Protein AF-A0A7V5EMQ4-F1 (afdb_monomer)

Nearest PDB structures (foldseek):
  8vjm-assembly1_C  TM=8.004E-01  e=2.380E-03  Bacillus subtilis subsp. subtilis str. 168
  8vjl-assembly1_A  TM=7.800E-01  e=3.669E-03  Bacillus subtilis subsp. subtilis str. 168

Sequence (120 aa):
MKGAFKIAKMFGIPVKIHWSFFLLPAWAVGSSVYNGMDWNAAGWFLIYILTLFVCVLLHEFGHILMARRYGVGTEDVILTPI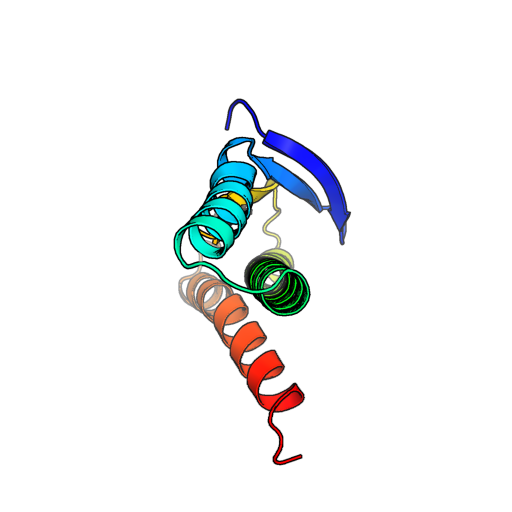GGMARLHRMPEKPKNEFAVSIAGPLVNVGIAILLSPSL

Mean predicted aligned error: 3.82 Å

Secondary structure (DSSP, 8-state):
-TTEEEEEEETTEEEEEEGGGGHHHHHHHHHHHHTT--HHHHHHHHHHHHHHHHHHHHHHHHHHHHHHHTT--EEEEEEETTEEEEEESS--SSHHHHHHHHHHHHHHHHHHHHHT-TT-

pLDDT: mean 94.27, std 6.08, range [53.38, 98.25]

Solvent-accessible surface area (backbone atoms only — not comparable to full-atom values): 6559 Å² total; per-residue (Å²): 123,91,66,54,45,78,78,51,70,56,100,88,30,41,34,26,41,27,65,64,29,56,54,48,62,50,47,54,52,52,50,27,57,75,72,66,49,52,70,68,60,40,49,52,53,51,50,51,54,55,48,53,50,50,51,39,50,49,20,42,46,25,26,50,59,45,33,44,75,72,75,34,55,59,71,32,35,38,37,40,67,91,44,60,45,67,43,53,76,53,80,60,91,49,69,70,53,37,51,52,22,70,45,29,18,59,50,42,50,52,50,50,51,58,75,69,36,90,87,114

Foldseek 3Di:
DPQWDFDDADPNATETEHPQLVVQLVVLLVVCVVVVHDPVVSVVSSVVLVVVQVLLVQLLVQLQVLQVVVVWHWHHWYAHNVGIDTHIPDADPDPVSNVNSVCRSVVSSVVVCVVPPPPD

Radius of gyration: 16.7 Å; Cα contacts (8 Å, |Δi|>4): 155; chains: 1; bounding box: 39×43×46 Å

Structure (mmCIF, N/CA/C/O backbone):
data_AF-A0A7V5EMQ4-F1
#
_entry.id   AF-A0A7V5EMQ4-F1
#
loop_
_atom_site.group_PDB
_atom_site.id
_atom_site.type_symbol
_atom_site.label_atom_id
_atom_site.label_alt_id
_atom_site.label_comp_id
_atom_site.label_asym_id
_atom_site.label_entity_id
_atom_site.label_seq_id
_atom_site.pdbx_PDB_ins_code
_atom_site.Cartn_x
_atom_site.Cartn_y
_atom_site.Cartn_z
_atom_site.occupancy
_atom_site.B_iso_or_equiv
_atom_site.auth_seq_id
_atom_site.auth_comp_id
_atom_site.auth_asym_id
_atom_site.auth_atom_id
_atom_site.pdbx_PDB_model_num
ATOM 1 N N . MET A 1 1 ? -5.397 14.976 1.831 1.00 61.56 1 MET A N 1
ATOM 2 C CA . MET A 1 1 ? -4.176 15.357 1.078 1.00 61.56 1 MET A CA 1
ATOM 3 C C . MET A 1 1 ? -4.591 15.907 -0.284 1.00 61.56 1 MET A C 1
ATOM 5 O O . MET A 1 1 ? -5.415 15.271 -0.933 1.00 61.56 1 MET A O 1
ATOM 9 N N . LYS A 1 2 ? -4.105 17.087 -0.697 1.00 78.62 2 LYS A N 1
ATOM 10 C CA . LYS A 1 2 ? -4.371 17.624 -2.050 1.00 78.62 2 LYS A CA 1
ATOM 11 C C . LYS A 1 2 ? -3.629 16.756 -3.081 1.00 78.62 2 LYS A C 1
ATOM 13 O O . LYS A 1 2 ? -2.507 16.363 -2.805 1.00 78.62 2 LYS A O 1
ATOM 18 N N . GLY A 1 3 ? -4.240 16.448 -4.228 1.00 85.19 3 GLY A N 1
ATOM 19 C CA . GLY A 1 3 ? -3.583 15.682 -5.305 1.00 85.19 3 GLY A CA 1
ATOM 20 C C . GLY A 1 3 ? -3.657 14.151 -5.197 1.00 85.19 3 GLY A C 1
ATOM 21 O O . GLY A 1 3 ? -2.850 13.460 -5.817 1.00 85.19 3 GLY A O 1
ATOM 22 N N . ALA A 1 4 ? -4.601 13.614 -4.415 1.00 92.94 4 ALA A N 1
ATOM 23 C CA . ALA A 1 4 ? -4.926 12.187 -4.410 1.00 92.94 4 ALA A CA 1
ATOM 24 C C . ALA A 1 4 ? -6.184 11.905 -5.241 1.00 92.94 4 ALA A C 1
ATOM 26 O O . ALA A 1 4 ? -7.225 12.532 -5.037 1.00 92.94 4 ALA A O 1
ATOM 27 N N . PHE A 1 5 ? -6.095 10.927 -6.137 1.00 94.25 5 PHE A N 1
ATOM 28 C CA . PHE A 1 5 ? -7.164 10.535 -7.049 1.00 94.25 5 PHE A CA 1
ATOM 29 C C . PHE A 1 5 ? -7.728 9.183 -6.635 1.00 94.25 5 PHE A C 1
ATOM 31 O O . PHE A 1 5 ? -6.979 8.262 -6.311 1.00 94.25 5 PHE A O 1
ATOM 38 N N . LYS A 1 6 ? -9.055 9.051 -6.628 1.00 95.38 6 LYS A N 1
ATOM 39 C CA . LYS A 1 6 ? -9.712 7.779 -6.321 1.00 95.38 6 LYS A CA 1
ATOM 40 C C . LYS A 1 6 ? -9.562 6.828 -7.502 1.00 95.38 6 LYS A C 1
ATOM 42 O O . LYS A 1 6 ? -9.973 7.163 -8.605 1.00 95.38 6 LYS A O 1
ATOM 47 N N . ILE A 1 7 ? -9.038 5.639 -7.226 1.00 95.12 7 ILE A N 1
ATOM 48 C CA . ILE A 1 7 ? -8.843 4.583 -8.224 1.00 95.12 7 ILE A CA 1
ATOM 49 C C . ILE A 1 7 ? -9.865 3.456 -8.080 1.00 95.12 7 ILE A C 1
ATOM 51 O O . ILE A 1 7 ? -10.289 2.872 -9.068 1.00 95.12 7 ILE A O 1
ATOM 55 N N . ALA A 1 8 ? -10.295 3.167 -6.850 1.00 95.38 8 ALA A N 1
ATOM 56 C CA . ALA A 1 8 ? -11.188 2.054 -6.557 1.00 95.38 8 ALA A CA 1
ATOM 57 C C . ALA A 1 8 ? -11.977 2.290 -5.261 1.00 95.38 8 ALA A C 1
ATOM 59 O O . ALA A 1 8 ? -11.806 3.290 -4.551 1.00 95.38 8 ALA A O 1
ATOM 60 N N . LYS A 1 9 ? -12.879 1.359 -4.948 1.00 95.00 9 LYS A N 1
ATOM 61 C CA . LYS A 1 9 ? -13.569 1.272 -3.659 1.00 95.00 9 LYS A CA 1
ATOM 62 C C . LYS A 1 9 ? -13.575 -0.190 -3.220 1.00 95.00 9 LYS A C 1
ATOM 64 O O . LYS A 1 9 ? -14.147 -1.023 -3.911 1.00 95.00 9 LYS A O 1
ATOM 69 N N . MET A 1 10 ? -12.963 -0.486 -2.078 1.00 93.56 10 MET A N 1
ATOM 70 C CA . MET A 1 10 ? -12.839 -1.841 -1.529 1.00 93.56 10 MET A CA 1
ATOM 71 C C . MET A 1 10 ? -13.430 -1.877 -0.121 1.00 93.56 10 MET A C 1
ATOM 73 O O . MET A 1 10 ? -13.161 -0.991 0.682 1.00 93.56 10 MET A O 1
ATOM 77 N N . PHE A 1 11 ? -14.279 -2.865 0.179 1.00 91.69 11 PHE A N 1
ATOM 78 C CA . PHE A 1 11 ? -14.967 -3.000 1.478 1.00 91.69 11 PHE A CA 1
ATOM 79 C C . PHE A 1 11 ? -15.727 -1.745 1.956 1.00 91.69 11 PHE A C 1
ATOM 81 O O . PHE A 1 11 ? -15.969 -1.567 3.152 1.00 91.69 11 PHE A O 1
ATOM 88 N N . GLY A 1 12 ? -16.127 -0.875 1.024 1.00 90.94 12 GLY A N 1
ATOM 89 C CA . GLY A 1 12 ? -16.769 0.406 1.326 1.00 90.94 12 GLY A CA 1
ATOM 90 C C . GLY A 1 12 ? -15.807 1.594 1.438 1.00 90.94 12 GLY A C 1
ATOM 91 O O . GLY A 1 12 ? -16.275 2.729 1.443 1.00 90.94 12 GLY A O 1
ATOM 92 N N . ILE A 1 13 ? -14.496 1.355 1.446 1.00 95.31 13 ILE A N 1
ATOM 93 C CA . ILE A 1 13 ? -13.446 2.353 1.675 1.00 95.31 13 ILE A CA 1
ATOM 94 C C . ILE A 1 13 ? -12.865 2.806 0.327 1.00 95.31 13 ILE A C 1
ATOM 96 O O . ILE A 1 13 ? -12.509 1.962 -0.505 1.00 95.31 13 ILE A O 1
ATOM 100 N N . PRO A 1 14 ? -12.793 4.119 0.049 1.00 96.69 14 PRO A N 1
ATOM 101 C CA . PRO A 1 14 ? -12.123 4.628 -1.141 1.00 96.69 14 PRO A CA 1
ATOM 102 C C . PRO A 1 14 ? -10.628 4.294 -1.108 1.00 96.69 14 PRO A C 1
ATOM 104 O O . PRO A 1 14 ? -9.944 4.606 -0.137 1.00 96.69 14 PRO A O 1
ATOM 107 N N . VAL A 1 15 ? -10.115 3.717 -2.194 1.00 97.56 15 VAL A N 1
ATOM 108 C CA . VAL A 1 15 ? -8.673 3.553 -2.411 1.00 97.56 15 VAL A CA 1
ATOM 109 C C . VAL A 1 15 ? -8.228 4.649 -3.368 1.00 97.56 15 VAL A C 1
ATOM 111 O O . VAL A 1 15 ? -8.816 4.831 -4.442 1.00 97.56 15 VAL A O 1
ATOM 114 N N . LYS A 1 16 ? -7.223 5.416 -2.958 1.00 97.38 16 LYS A N 1
ATOM 115 C CA . LYS A 1 16 ? -6.709 6.578 -3.675 1.00 97.38 16 LYS A CA 1
ATOM 116 C C . LYS A 1 16 ? -5.216 6.419 -3.942 1.00 97.38 16 LYS A C 1
ATOM 118 O O . LYS A 1 16 ? -4.493 5.825 -3.150 1.00 97.38 16 LYS A O 1
ATOM 123 N N . ILE A 1 17 ? -4.751 7.009 -5.033 1.00 96.75 17 ILE A N 1
ATOM 124 C CA . ILE A 1 17 ? -3.330 7.148 -5.352 1.00 96.75 17 ILE A CA 1
ATOM 125 C C . ILE A 1 17 ? -2.987 8.633 -5.327 1.00 96.75 17 ILE A C 1
ATOM 127 O O . ILE A 1 17 ? -3.658 9.445 -5.967 1.00 96.75 17 ILE A O 1
ATOM 131 N N . HIS A 1 18 ? -1.957 9.004 -4.573 1.00 97.06 18 HIS A N 1
ATOM 132 C CA . HIS A 1 18 ? -1.397 10.349 -4.630 1.00 97.06 18 HIS A CA 1
ATOM 133 C C . HIS A 1 18 ? -0.513 10.494 -5.871 1.00 97.06 18 HIS A C 1
ATOM 135 O O . HIS A 1 18 ? 0.209 9.561 -6.207 1.00 97.06 18 HIS A O 1
ATOM 141 N N . TRP A 1 19 ? -0.515 11.653 -6.537 1.00 95.56 19 TRP A N 1
ATOM 142 C CA . TRP A 1 19 ? 0.294 11.873 -7.749 1.00 95.56 19 TRP A CA 1
ATOM 143 C C . TRP A 1 19 ? 1.778 11.518 -7.558 1.00 95.56 19 TRP A C 1
ATOM 145 O O . TRP A 1 19 ? 2.420 11.023 -8.480 1.00 95.56 19 TRP A O 1
ATOM 155 N N . SER A 1 20 ? 2.312 11.720 -6.345 1.00 95.44 20 SER A N 1
ATOM 156 C CA . SER A 1 20 ? 3.711 11.406 -6.049 1.00 95.44 20 SER A CA 1
ATOM 157 C C . SER A 1 20 ? 4.022 9.920 -6.185 1.00 95.44 20 SER A C 1
ATOM 159 O O . SER A 1 20 ? 5.169 9.602 -6.463 1.00 95.44 20 SER A O 1
ATOM 161 N N . PHE A 1 21 ? 3.036 9.022 -6.056 1.00 95.50 21 PHE A N 1
ATOM 162 C CA . PHE A 1 21 ? 3.206 7.575 -6.225 1.00 95.50 21 PHE A CA 1
ATOM 163 C C . PHE A 1 21 ? 3.924 7.235 -7.530 1.00 95.50 21 PHE A C 1
ATOM 165 O O . PHE A 1 21 ? 4.820 6.401 -7.518 1.00 95.50 21 PHE A O 1
ATOM 172 N N . PHE A 1 22 ? 3.595 7.935 -8.620 1.00 94.81 22 PHE A N 1
ATOM 173 C CA . PHE A 1 22 ? 4.164 7.697 -9.947 1.00 94.81 22 PHE A CA 1
ATOM 174 C C . PHE A 1 22 ? 5.653 8.055 -10.062 1.00 94.81 22 PHE A C 1
ATOM 176 O O . PHE A 1 22 ? 6.309 7.581 -10.986 1.00 94.81 22 PHE A O 1
ATOM 183 N N . LEU A 1 23 ? 6.217 8.809 -9.110 1.00 95.62 23 LEU A N 1
ATOM 184 C CA . LEU A 1 23 ? 7.659 9.062 -9.057 1.00 95.62 23 LEU A CA 1
ATOM 185 C C . LEU A 1 23 ? 8.453 7.773 -8.828 1.00 95.62 23 LEU A C 1
ATOM 187 O O . LEU A 1 23 ? 9.539 7.634 -9.377 1.00 95.62 23 LEU A O 1
ATOM 191 N N . LEU A 1 24 ? 7.912 6.819 -8.064 1.00 95.06 24 LEU A N 1
ATOM 192 C CA . LEU A 1 24 ? 8.578 5.548 -7.787 1.00 95.06 24 LEU A CA 1
ATOM 193 C C . LEU A 1 24 ? 8.700 4.645 -9.032 1.00 95.06 24 LEU A C 1
ATOM 195 O O . LEU A 1 24 ? 9.825 4.269 -9.355 1.00 95.06 24 LEU A O 1
ATOM 199 N N . PRO A 1 25 ? 7.620 4.302 -9.769 1.00 94.38 25 PRO A N 1
ATOM 200 C CA . PRO A 1 25 ? 7.747 3.526 -10.998 1.00 94.38 25 PRO A CA 1
ATOM 201 C C . PRO A 1 25 ? 8.508 4.296 -12.083 1.00 94.38 25 PRO A C 1
ATOM 203 O O . PRO A 1 25 ? 9.277 3.682 -12.814 1.00 94.38 25 PRO A O 1
ATOM 206 N N . ALA A 1 26 ? 8.375 5.627 -12.164 1.00 95.31 26 ALA A N 1
ATOM 207 C CA . ALA A 1 26 ? 9.181 6.429 -13.087 1.00 95.31 26 ALA A CA 1
ATOM 208 C C . ALA A 1 26 ? 10.680 6.333 -12.763 1.00 95.31 26 ALA A C 1
ATOM 210 O O . ALA A 1 26 ? 11.492 6.119 -13.661 1.00 95.31 26 ALA A O 1
ATOM 211 N N . TRP A 1 27 ? 11.045 6.430 -11.482 1.00 95.56 27 TRP A N 1
ATOM 212 C CA . TRP A 1 27 ? 12.419 6.234 -11.029 1.00 95.56 27 TRP A CA 1
ATOM 213 C C . TRP A 1 27 ? 12.907 4.806 -11.284 1.00 95.56 27 TRP A C 1
ATOM 215 O O . TRP A 1 27 ? 14.027 4.637 -11.747 1.00 95.56 27 TRP A O 1
ATOM 225 N N . ALA A 1 28 ? 12.075 3.789 -11.051 1.00 94.25 28 ALA A N 1
ATOM 226 C CA . ALA A 1 28 ? 12.426 2.391 -11.295 1.00 94.25 28 ALA A CA 1
ATOM 227 C C . ALA A 1 28 ? 12.689 2.096 -12.780 1.00 94.25 28 ALA A C 1
ATOM 229 O O . ALA A 1 28 ? 13.645 1.401 -13.120 1.00 94.25 28 ALA A O 1
ATOM 230 N N . VAL A 1 29 ? 11.874 2.653 -13.679 1.00 94.25 29 VAL A N 1
ATOM 231 C CA . VAL A 1 29 ? 12.101 2.546 -15.127 1.00 94.25 29 VAL A CA 1
ATOM 232 C C . VAL A 1 29 ? 13.347 3.335 -15.530 1.00 94.25 29 VAL A C 1
ATOM 234 O O . VAL A 1 29 ? 14.199 2.808 -16.241 1.00 94.25 29 VAL A O 1
ATOM 237 N N . GLY A 1 30 ? 13.502 4.568 -15.039 1.00 94.50 30 GLY A N 1
ATOM 238 C CA . GLY A 1 30 ? 14.671 5.402 -15.328 1.00 94.50 30 GLY A CA 1
ATOM 239 C C . GLY A 1 30 ? 15.983 4.773 -14.854 1.00 94.50 30 GLY A C 1
ATOM 240 O O . GLY A 1 30 ? 16.968 4.787 -15.588 1.00 94.50 30 GLY A O 1
ATOM 241 N N . SER A 1 31 ? 15.990 4.161 -13.667 1.00 95.00 31 SER A N 1
ATOM 242 C CA . SER A 1 31 ? 17.149 3.438 -13.145 1.00 95.00 31 SER A CA 1
ATOM 243 C C . SER A 1 31 ? 17.420 2.164 -13.940 1.00 95.00 31 SER A C 1
ATOM 245 O O . SER A 1 31 ? 18.580 1.879 -14.221 1.00 95.00 31 SER A O 1
ATOM 247 N N . SER A 1 32 ? 16.388 1.443 -14.383 1.00 94.50 32 SER A N 1
ATOM 248 C CA . SER A 1 32 ? 16.559 0.267 -15.247 1.00 94.50 32 SER A CA 1
ATOM 249 C C . SER A 1 32 ? 17.263 0.632 -16.557 1.00 94.50 32 SER A C 1
ATOM 251 O O . SER A 1 32 ? 18.234 -0.018 -16.938 1.00 94.50 32 SER A O 1
ATOM 253 N N . VAL A 1 33 ? 16.833 1.721 -17.206 1.00 93.25 33 VAL A N 1
ATOM 254 C CA . VAL A 1 33 ? 17.449 2.223 -18.445 1.00 93.25 33 VAL A CA 1
ATOM 255 C C . VAL A 1 33 ? 18.876 2.718 -18.198 1.00 93.25 33 VAL A C 1
ATOM 257 O O . VAL A 1 33 ? 19.780 2.362 -18.947 1.00 93.25 33 VAL A O 1
ATOM 260 N N . TYR A 1 34 ? 19.101 3.496 -17.134 1.00 94.75 34 TYR A N 1
ATOM 261 C CA . TYR A 1 34 ? 20.429 4.015 -16.787 1.00 94.75 34 TYR A CA 1
ATOM 262 C C . TYR A 1 34 ? 21.450 2.899 -16.520 1.00 94.75 34 TYR A C 1
ATOM 264 O O . TYR A 1 34 ? 22.608 3.014 -16.909 1.00 94.75 34 TYR A O 1
ATOM 272 N N . ASN A 1 35 ? 21.017 1.803 -15.893 1.00 94.69 35 ASN A N 1
ATOM 273 C CA . ASN A 1 35 ? 21.861 0.639 -15.620 1.00 94.69 35 ASN A CA 1
ATOM 274 C C . ASN A 1 35 ? 21.959 -0.338 -16.809 1.00 94.69 35 ASN A C 1
ATOM 276 O O . ASN A 1 35 ? 22.582 -1.389 -16.674 1.00 94.69 35 ASN A O 1
ATOM 280 N N . GLY A 1 36 ? 21.351 -0.026 -17.961 1.00 93.69 36 GLY A N 1
ATOM 281 C CA . GLY A 1 36 ? 21.397 -0.873 -19.155 1.00 93.69 36 GLY A CA 1
ATOM 282 C C . GLY A 1 36 ? 20.661 -2.208 -19.006 1.00 93.69 36 GLY A C 1
ATOM 283 O O . GLY A 1 36 ? 21.037 -3.184 -19.653 1.00 93.69 36 GLY A O 1
ATOM 284 N N . MET A 1 37 ? 19.640 -2.281 -18.144 1.00 93.31 37 MET A N 1
ATOM 285 C CA . MET A 1 37 ? 18.820 -3.486 -18.001 1.00 93.31 37 MET A CA 1
ATOM 286 C C . MET A 1 37 ? 18.035 -3.766 -19.286 1.00 93.31 37 MET A C 1
ATOM 288 O O . MET A 1 37 ? 17.476 -2.855 -19.896 1.00 93.31 37 MET A O 1
ATOM 292 N N . ASP A 1 38 ? 17.935 -5.045 -19.652 1.00 94.88 38 ASP A N 1
ATOM 293 C CA . ASP A 1 38 ? 17.036 -5.486 -20.720 1.00 94.88 38 ASP A CA 1
ATOM 294 C C . ASP A 1 38 ? 15.564 -5.171 -20.384 1.00 94.88 38 ASP A C 1
ATOM 296 O O . ASP A 1 38 ? 15.160 -5.162 -19.215 1.00 94.88 38 ASP A O 1
ATOM 300 N N . TRP A 1 39 ? 14.740 -4.954 -21.414 1.00 92.00 39 TRP A N 1
ATOM 301 C CA . TRP A 1 39 ? 13.324 -4.602 -21.266 1.00 92.00 39 TRP A CA 1
ATOM 302 C C . TRP A 1 39 ? 12.509 -5.646 -20.500 1.00 92.00 39 TRP A C 1
ATOM 304 O O . TRP A 1 39 ? 11.605 -5.278 -19.747 1.00 92.00 39 TRP A O 1
ATOM 314 N N . ASN A 1 40 ? 12.833 -6.934 -20.637 1.00 95.38 40 ASN A N 1
ATOM 315 C CA . ASN A 1 40 ? 12.179 -7.996 -19.879 1.00 95.38 40 ASN A CA 1
ATOM 316 C C . ASN A 1 40 ? 12.516 -7.880 -18.385 1.00 95.38 40 ASN A C 1
ATOM 318 O O . ASN A 1 40 ? 11.626 -7.904 -17.535 1.00 95.38 40 ASN A O 1
ATOM 322 N N . ALA A 1 41 ? 13.794 -7.670 -18.056 1.00 94.44 41 ALA A N 1
ATOM 323 C CA . ALA A 1 41 ? 14.238 -7.490 -16.674 1.00 94.44 41 ALA A CA 1
ATOM 324 C C . ALA A 1 41 ? 13.629 -6.230 -16.035 1.00 94.44 41 ALA A C 1
ATOM 326 O O . ALA A 1 41 ? 13.165 -6.278 -14.895 1.00 94.44 41 ALA A O 1
ATOM 327 N N . ALA A 1 42 ? 13.567 -5.120 -16.777 1.00 94.69 42 ALA A N 1
ATOM 328 C CA . ALA A 1 42 ? 12.908 -3.891 -16.337 1.00 94.69 42 ALA A CA 1
ATOM 329 C C . ALA A 1 42 ? 11.401 -4.103 -16.091 1.00 94.69 42 ALA A C 1
ATOM 331 O O . ALA A 1 42 ? 10.858 -3.627 -15.092 1.00 94.69 42 ALA A O 1
ATOM 332 N N . GLY A 1 43 ? 10.732 -4.865 -16.965 1.00 95.19 43 GLY A N 1
ATOM 333 C CA . GLY A 1 43 ? 9.330 -5.251 -16.803 1.00 95.19 43 GLY A CA 1
ATOM 334 C C . GLY A 1 43 ? 9.087 -6.046 -15.520 1.00 95.19 43 GLY A C 1
ATOM 335 O O . GLY A 1 43 ? 8.203 -5.695 -14.736 1.00 95.19 43 GLY A O 1
ATOM 336 N N . TRP A 1 44 ? 9.912 -7.061 -15.249 1.00 95.69 44 TRP A N 1
ATOM 337 C CA . TRP A 1 44 ? 9.841 -7.834 -14.003 1.00 95.69 44 TRP A CA 1
ATOM 338 C C . TRP A 1 44 ? 10.112 -6.988 -12.764 1.00 95.69 44 TRP A C 1
ATOM 340 O O . TRP A 1 44 ? 9.416 -7.141 -11.761 1.00 95.69 44 TRP A O 1
ATOM 350 N N . PHE A 1 45 ? 11.071 -6.066 -12.829 1.00 95.00 45 PHE A N 1
ATOM 351 C CA . PHE A 1 45 ? 11.355 -5.160 -11.722 1.00 95.00 45 PHE A CA 1
ATOM 352 C C . PHE A 1 45 ? 10.167 -4.238 -11.415 1.00 95.00 45 PHE A C 1
ATOM 354 O O . PHE A 1 45 ? 9.793 -4.066 -10.252 1.00 95.00 45 PHE A O 1
ATOM 361 N N . LEU A 1 46 ? 9.505 -3.709 -12.448 1.00 95.50 46 LEU A N 1
ATOM 362 C CA . LEU A 1 46 ? 8.294 -2.908 -12.282 1.00 95.50 46 LEU A CA 1
ATOM 363 C C . LEU A 1 46 ? 7.142 -3.731 -11.687 1.00 95.50 46 LEU A C 1
ATOM 365 O O . LEU A 1 46 ? 6.490 -3.276 -10.747 1.00 95.50 46 LEU A O 1
ATOM 369 N N . ILE A 1 47 ? 6.909 -4.948 -12.192 1.00 96.31 47 ILE A N 1
ATOM 370 C CA . ILE A 1 47 ? 5.899 -5.872 -11.649 1.00 96.31 47 ILE A CA 1
ATOM 371 C C . ILE A 1 47 ? 6.188 -6.178 -10.180 1.00 96.31 47 ILE A C 1
ATOM 373 O O . ILE A 1 47 ? 5.269 -6.159 -9.360 1.00 96.31 47 ILE A O 1
ATOM 377 N N . TYR A 1 48 ? 7.451 -6.416 -9.828 1.00 95.44 48 TYR A N 1
ATOM 378 C CA . TYR A 1 48 ? 7.872 -6.661 -8.454 1.00 95.44 48 TYR A CA 1
ATOM 379 C C . TYR A 1 48 ? 7.524 -5.478 -7.542 1.00 95.44 48 TYR A C 1
ATOM 381 O O . TYR A 1 48 ? 6.861 -5.668 -6.524 1.00 95.44 48 TYR A O 1
ATOM 389 N N . ILE A 1 49 ? 7.860 -4.244 -7.937 1.00 95.44 49 ILE A N 1
ATOM 390 C CA . ILE A 1 49 ? 7.506 -3.032 -7.179 1.00 95.44 49 ILE A CA 1
ATOM 391 C C . ILE A 1 49 ? 5.989 -2.898 -7.018 1.00 95.44 49 ILE A C 1
ATOM 393 O O . ILE A 1 49 ? 5.504 -2.662 -5.911 1.00 95.44 49 ILE A O 1
ATOM 397 N N . LEU A 1 50 ? 5.222 -3.061 -8.098 1.00 95.56 50 LEU A N 1
ATOM 398 C CA . LEU A 1 50 ? 3.760 -2.977 -8.038 1.00 95.56 50 LEU A CA 1
ATOM 399 C C . LEU A 1 50 ? 3.173 -4.061 -7.124 1.00 95.56 50 LEU A C 1
ATOM 401 O O . LEU A 1 50 ? 2.250 -3.782 -6.360 1.00 95.56 50 LEU A O 1
ATOM 405 N N . THR A 1 51 ? 3.746 -5.265 -7.137 1.00 96.06 51 THR A N 1
ATOM 406 C CA . THR A 1 51 ? 3.357 -6.371 -6.252 1.00 96.06 51 THR A CA 1
ATOM 407 C C . THR A 1 51 ? 3.633 -6.039 -4.787 1.00 96.06 51 THR A C 1
ATOM 409 O O . THR A 1 51 ? 2.767 -6.265 -3.943 1.00 96.06 51 THR A O 1
ATOM 412 N N . LEU A 1 52 ? 4.772 -5.415 -4.463 1.00 95.50 52 LEU A N 1
ATOM 413 C CA . LEU A 1 52 ? 5.032 -4.928 -3.102 1.00 95.50 52 LEU A CA 1
ATOM 414 C C . LEU A 1 52 ? 3.958 -3.934 -2.642 1.00 95.50 52 LEU A C 1
ATOM 416 O O . LEU A 1 52 ? 3.527 -3.982 -1.492 1.00 95.50 52 LEU A O 1
ATOM 420 N N . PHE A 1 53 ? 3.462 -3.079 -3.537 1.00 96.38 53 PHE A N 1
ATOM 421 C CA . PHE A 1 53 ? 2.370 -2.161 -3.212 1.00 96.38 53 PHE A CA 1
ATOM 422 C C . PHE A 1 53 ? 1.016 -2.840 -3.031 1.00 96.38 53 PHE A C 1
ATOM 424 O O . PHE A 1 53 ? 0.202 -2.357 -2.243 1.00 96.38 53 PHE A O 1
ATOM 431 N N . VAL A 1 54 ? 0.777 -3.975 -3.689 1.00 96.12 54 VAL A N 1
ATOM 432 C CA . VAL A 1 54 ? -0.371 -4.830 -3.368 1.00 96.12 54 VAL A CA 1
ATOM 433 C C . VAL A 1 54 ? -0.243 -5.357 -1.937 1.00 96.12 54 VAL A C 1
ATOM 435 O O . VAL A 1 54 ? -1.208 -5.268 -1.181 1.00 96.12 54 VAL A O 1
ATOM 438 N N . CYS A 1 55 ? 0.941 -5.814 -1.517 1.00 97.38 55 CYS A N 1
ATOM 439 C CA . CYS A 1 55 ? 1.179 -6.240 -0.133 1.00 97.38 55 CYS A CA 1
ATOM 440 C C . CYS A 1 55 ? 0.965 -5.095 0.866 1.00 97.38 55 CYS A C 1
ATOM 442 O O . CYS A 1 55 ? 0.286 -5.282 1.871 1.00 97.38 55 CYS A O 1
ATOM 444 N N . VAL A 1 56 ? 1.465 -3.893 0.568 1.00 97.25 56 VAL A N 1
ATOM 445 C CA . VAL A 1 56 ? 1.220 -2.690 1.382 1.00 97.25 56 VAL A CA 1
ATOM 446 C C . VAL A 1 56 ? -0.272 -2.377 1.468 1.00 97.25 56 VAL A C 1
ATOM 448 O O . VAL A 1 56 ? -0.783 -2.090 2.544 1.00 97.25 56 VAL A O 1
ATOM 451 N N . LEU A 1 57 ? -1.010 -2.469 0.362 1.00 97.31 57 LEU A N 1
ATOM 452 C CA . LEU A 1 57 ? -2.451 -2.243 0.387 1.00 97.31 57 LEU A CA 1
ATOM 453 C C . LEU A 1 57 ? -3.155 -3.270 1.286 1.00 97.31 57 LEU A C 1
ATOM 455 O O . LEU A 1 57 ? -3.989 -2.892 2.106 1.00 97.31 57 LEU A O 1
ATOM 459 N N . LEU A 1 58 ? -2.799 -4.553 1.177 1.00 97.62 58 LEU A N 1
ATOM 460 C CA . LEU A 1 58 ? -3.324 -5.613 2.043 1.00 97.62 58 LEU A CA 1
ATOM 461 C C . LEU A 1 58 ? -2.970 -5.379 3.522 1.00 97.62 58 LEU A C 1
ATOM 463 O O . LEU A 1 58 ? -3.834 -5.555 4.381 1.00 97.62 58 LEU A O 1
ATOM 467 N N . HIS A 1 59 ? -1.749 -4.925 3.814 1.00 98.00 59 HIS A N 1
ATOM 468 C CA . HIS A 1 59 ? -1.299 -4.525 5.150 1.00 98.00 59 HIS A CA 1
ATOM 469 C C . HIS A 1 59 ? -2.199 -3.435 5.748 1.00 98.00 59 HIS A C 1
ATOM 471 O O . HIS A 1 59 ? -2.744 -3.606 6.841 1.00 98.00 59 HIS A O 1
ATOM 477 N N . GLU A 1 60 ? -2.441 -2.353 5.002 1.00 97.88 60 GLU A N 1
ATOM 478 C CA . GLU A 1 60 ? -3.348 -1.280 5.425 1.00 97.88 60 GLU A CA 1
ATOM 479 C C . GLU A 1 60 ? -4.774 -1.804 5.651 1.00 97.88 60 GLU A C 1
ATOM 481 O O . GLU A 1 60 ? -5.427 -1.457 6.638 1.00 97.88 60 GLU A O 1
ATOM 486 N N . PHE A 1 61 ? -5.261 -2.701 4.787 1.00 97.44 61 PHE A N 1
ATOM 487 C CA . PHE A 1 61 ? -6.560 -3.347 4.990 1.00 97.44 61 PHE A CA 1
ATOM 488 C C . PHE A 1 61 ? -6.606 -4.214 6.253 1.00 97.44 61 PHE A C 1
ATOM 490 O O . PHE A 1 61 ? -7.663 -4.276 6.879 1.00 97.44 61 PHE A O 1
ATOM 497 N N . GLY A 1 62 ? -5.494 -4.810 6.686 1.00 97.88 62 GLY A N 1
ATOM 498 C CA . GLY A 1 62 ? -5.389 -5.482 7.983 1.00 97.88 62 GLY A CA 1
ATOM 499 C C . GLY A 1 62 ? -5.742 -4.548 9.141 1.00 97.88 62 GLY A C 1
ATOM 500 O O . GLY A 1 62 ? -6.635 -4.852 9.939 1.00 97.88 62 GLY A O 1
ATOM 501 N N . HIS A 1 63 ? -5.119 -3.367 9.185 1.00 97.62 63 HIS A N 1
ATOM 502 C CA . HIS A 1 63 ? -5.431 -2.335 10.179 1.00 97.62 63 HIS A CA 1
ATOM 503 C C . HIS A 1 63 ? -6.891 -1.889 10.107 1.00 97.62 63 HIS A C 1
ATOM 505 O O . HIS A 1 63 ? -7.583 -1.833 11.124 1.00 97.62 63 HIS A O 1
ATOM 511 N N . ILE A 1 64 ? -7.385 -1.606 8.903 1.00 97.31 64 ILE A N 1
ATOM 512 C CA . ILE A 1 64 ? -8.733 -1.073 8.694 1.00 97.31 64 ILE A CA 1
ATOM 513 C C . ILE A 1 64 ? -9.806 -2.076 9.101 1.00 97.31 64 ILE A C 1
ATOM 515 O O . ILE A 1 64 ? -10.754 -1.728 9.806 1.00 97.31 64 ILE A O 1
ATOM 519 N N . LEU A 1 65 ? -9.673 -3.330 8.670 1.00 96.75 65 LEU A N 1
ATOM 520 C CA . LEU A 1 65 ? -10.633 -4.374 9.005 1.00 96.75 65 LEU A CA 1
ATOM 521 C C . LEU A 1 65 ? -10.635 -4.652 10.508 1.00 96.75 65 LEU A C 1
ATOM 523 O O . LEU A 1 65 ? -11.705 -4.883 11.073 1.00 96.75 65 LEU A O 1
ATOM 527 N N . MET A 1 66 ? -9.479 -4.567 11.172 1.00 97.56 66 MET A N 1
ATOM 528 C CA . MET A 1 66 ? -9.408 -4.707 12.623 1.00 97.56 66 MET A CA 1
ATOM 529 C C . MET A 1 66 ? -10.032 -3.512 13.351 1.00 97.56 66 MET A C 1
ATOM 531 O O . MET A 1 66 ? -10.838 -3.700 14.259 1.00 97.56 66 MET A O 1
ATOM 535 N N . ALA A 1 67 ? -9.753 -2.283 12.912 1.00 96.88 67 ALA A N 1
ATOM 536 C CA . ALA A 1 67 ? -10.358 -1.074 13.471 1.00 96.88 67 ALA A CA 1
ATOM 537 C C . ALA A 1 67 ? -11.889 -1.094 13.326 1.00 96.88 67 ALA A C 1
ATOM 539 O O . ALA A 1 67 ? -12.620 -0.776 14.269 1.00 96.88 67 ALA A O 1
ATOM 540 N N . ARG A 1 68 ? -12.388 -1.584 12.184 1.00 95.69 68 ARG A N 1
ATOM 541 C CA . ARG A 1 68 ? -13.821 -1.738 11.915 1.00 95.69 68 ARG A CA 1
ATOM 542 C C . ARG A 1 68 ? -14.521 -2.650 12.923 1.00 95.69 68 ARG A C 1
ATOM 544 O O . ARG A 1 68 ? -15.667 -2.376 13.273 1.00 95.69 68 ARG A O 1
ATOM 551 N N . ARG A 1 69 ? -13.848 -3.685 13.443 1.00 95.38 69 ARG A N 1
ATOM 552 C CA . ARG A 1 69 ? -14.399 -4.559 14.502 1.00 95.38 69 ARG A CA 1
ATOM 553 C C . ARG A 1 69 ? -14.635 -3.822 15.820 1.00 95.38 69 ARG A C 1
ATOM 555 O O . ARG A 1 69 ? -15.480 -4.238 16.602 1.00 95.38 69 ARG A O 1
ATOM 562 N N . TYR A 1 70 ? -13.936 -2.714 16.044 1.00 95.81 70 TYR A N 1
ATOM 563 C CA . TYR A 1 70 ? -14.109 -1.847 17.208 1.00 95.81 70 TYR A CA 1
ATOM 564 C C . TYR A 1 70 ? -14.992 -0.623 16.922 1.00 95.81 70 TYR A C 1
ATOM 566 O O . TYR A 1 70 ? -14.980 0.337 17.690 1.00 95.81 70 TYR A O 1
ATOM 574 N N . GLY A 1 71 ? -15.751 -0.634 15.819 1.00 94.81 71 GLY A N 1
ATOM 575 C CA . GLY A 1 71 ? -16.654 0.458 15.445 1.00 94.81 71 GLY A CA 1
ATOM 576 C C . GLY A 1 71 ? -15.940 1.711 14.932 1.00 94.81 71 GLY A C 1
ATOM 577 O O . GLY A 1 71 ? -16.535 2.786 14.887 1.00 94.81 71 GLY A O 1
ATOM 578 N N . VAL A 1 72 ? -14.664 1.600 14.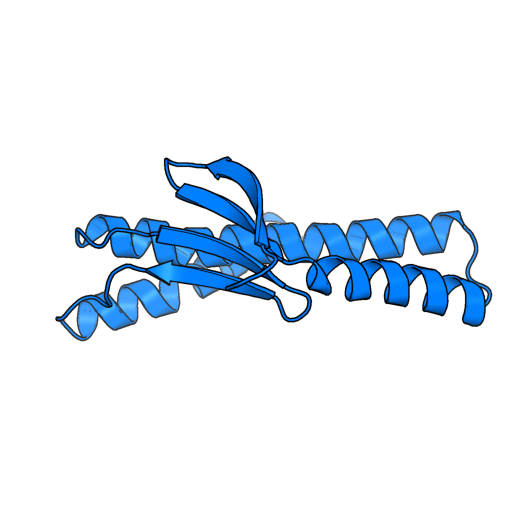555 1.00 95.94 72 VAL A N 1
ATOM 579 C CA . VAL A 1 72 ? -13.887 2.708 13.993 1.00 95.94 72 VAL A CA 1
ATOM 580 C C . VAL A 1 72 ? -14.008 2.682 12.470 1.00 95.94 72 VAL A C 1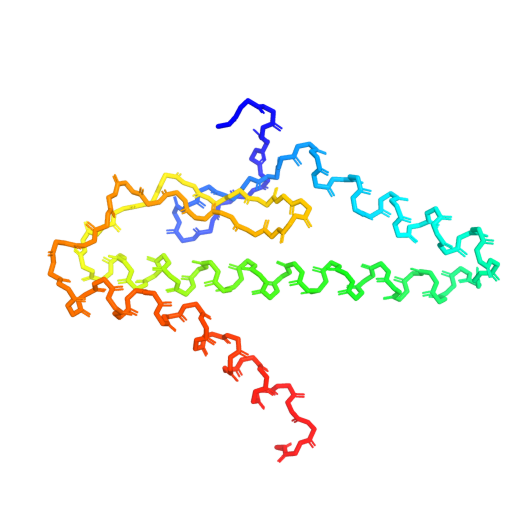
ATOM 582 O O . VAL A 1 72 ? -13.668 1.693 11.822 1.00 95.94 72 VAL A O 1
ATOM 585 N N . GLY A 1 73 ? -14.509 3.778 11.900 1.00 94.81 73 GLY A N 1
ATOM 586 C CA . GLY A 1 73 ? -14.583 3.978 10.454 1.00 94.81 73 GLY A CA 1
ATOM 587 C C . GLY A 1 73 ? -13.257 4.435 9.839 1.00 94.81 73 GLY A C 1
ATOM 588 O O . GLY A 1 73 ? -12.346 4.885 10.536 1.00 94.81 73 GLY A O 1
ATOM 589 N N . THR A 1 74 ? -13.182 4.364 8.512 1.00 97.00 74 THR A N 1
ATOM 590 C CA . THR A 1 74 ? -12.021 4.787 7.719 1.00 97.00 74 THR A CA 1
ATOM 591 C C . THR A 1 74 ? -12.482 5.722 6.611 1.00 97.00 74 THR A C 1
ATOM 593 O O . THR A 1 74 ? -13.414 5.391 5.877 1.00 97.00 74 THR A O 1
ATOM 596 N N . GLU A 1 75 ? -11.815 6.866 6.482 1.00 95.94 75 GLU A N 1
ATOM 597 C CA . GLU A 1 75 ? -12.103 7.877 5.465 1.00 95.94 75 GLU A CA 1
ATOM 598 C C . GLU A 1 75 ? -11.662 7.386 4.079 1.00 95.94 75 GLU A C 1
ATOM 600 O O . GLU A 1 75 ? -12.449 7.389 3.132 1.00 95.94 75 GLU A O 1
ATOM 605 N N . ASP A 1 76 ? -10.408 6.940 3.960 1.00 96.88 76 ASP A N 1
ATOM 606 C CA . ASP A 1 76 ? -9.829 6.310 2.772 1.00 96.88 76 ASP A CA 1
ATOM 607 C C . ASP A 1 76 ? -8.450 5.692 3.049 1.00 96.88 76 ASP A C 1
ATOM 609 O O . ASP A 1 76 ? -7.898 5.799 4.147 1.00 96.88 76 ASP A O 1
ATOM 613 N N . VAL A 1 77 ? -7.911 5.036 2.020 1.00 97.31 77 VAL 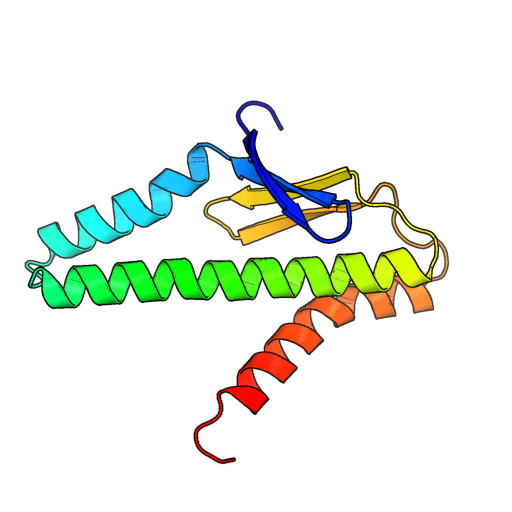A N 1
ATOM 614 C CA . VAL A 1 77 ? -6.516 4.593 1.938 1.00 97.31 77 VAL A CA 1
ATOM 615 C C . VAL A 1 77 ? -5.833 5.338 0.806 1.00 97.31 77 VAL A C 1
ATOM 617 O O . VAL A 1 77 ? -6.359 5.370 -0.309 1.00 97.31 77 VAL A O 1
ATOM 620 N N . ILE A 1 78 ? -4.667 5.922 1.072 1.00 96.94 78 ILE A N 1
ATOM 621 C CA . ILE A 1 78 ? -3.882 6.656 0.074 1.00 96.94 78 ILE A CA 1
ATOM 622 C C . ILE A 1 78 ? -2.546 5.946 -0.140 1.00 96.94 78 ILE A C 1
ATOM 624 O O . ILE A 1 78 ? -1.780 5.782 0.804 1.00 96.94 78 ILE A O 1
ATOM 628 N N . LEU A 1 79 ? -2.248 5.566 -1.382 1.00 97.38 79 LEU A N 1
ATOM 629 C CA . LEU A 1 79 ? -0.933 5.061 -1.776 1.00 97.38 79 LEU A CA 1
ATOM 630 C C . LEU A 1 79 ? -0.005 6.219 -2.165 1.00 97.38 79 LEU A C 1
ATOM 632 O O . LEU A 1 79 ? -0.382 7.125 -2.915 1.00 97.38 79 LEU A O 1
ATOM 636 N N . THR A 1 80 ? 1.217 6.168 -1.648 1.00 95.69 80 THR A N 1
ATOM 637 C CA . THR A 1 80 ? 2.313 7.125 -1.848 1.00 95.69 80 THR A CA 1
ATOM 638 C C . THR A 1 80 ? 3.610 6.355 -2.136 1.00 95.69 80 THR A C 1
ATOM 640 O O . THR A 1 80 ? 3.644 5.152 -1.908 1.00 95.69 80 THR A O 1
ATOM 643 N N . PRO A 1 81 ? 4.707 6.994 -2.580 1.00 93.44 81 PRO A N 1
ATOM 644 C CA . PRO A 1 81 ? 5.980 6.299 -2.813 1.00 93.44 81 PRO A CA 1
ATOM 645 C C . PRO A 1 81 ? 6.559 5.584 -1.593 1.00 93.44 81 PRO A C 1
ATOM 647 O O . PRO A 1 81 ? 7.308 4.631 -1.750 1.00 93.44 81 PRO A O 1
ATOM 650 N N . ILE A 1 82 ? 6.236 6.064 -0.388 1.00 92.69 82 ILE A N 1
ATOM 651 C CA . ILE A 1 82 ? 6.764 5.521 0.869 1.00 92.69 82 ILE A CA 1
ATOM 652 C C . ILE A 1 82 ? 5.956 4.290 1.311 1.00 92.69 82 ILE A C 1
ATOM 654 O O . ILE A 1 82 ? 6.478 3.422 2.002 1.00 92.69 82 ILE A O 1
ATOM 658 N N . GLY A 1 83 ? 4.687 4.199 0.904 1.00 94.50 83 GLY A N 1
ATOM 659 C CA . GLY A 1 83 ? 3.778 3.134 1.312 1.00 94.50 83 GLY A CA 1
ATOM 660 C C . GLY A 1 83 ? 2.311 3.557 1.244 1.00 94.50 83 GLY A C 1
ATOM 661 O O . GLY A 1 83 ? 1.935 4.461 0.491 1.00 94.50 83 GLY A O 1
ATOM 662 N N . GLY A 1 84 ? 1.477 2.892 2.038 1.00 94.81 84 GLY A N 1
ATOM 663 C CA . GLY A 1 84 ? 0.056 3.174 2.191 1.00 94.81 84 GLY A CA 1
ATOM 664 C C . GLY A 1 84 ? -0.215 3.984 3.453 1.00 94.81 84 GLY A C 1
ATOM 665 O O . GLY A 1 84 ? 0.544 3.936 4.413 1.00 94.81 84 GLY A O 1
ATOM 666 N N . MET A 1 85 ? -1.290 4.763 3.436 1.00 94.94 85 MET A N 1
ATOM 667 C CA . MET A 1 85 ? -1.769 5.489 4.606 1.00 94.94 85 MET A CA 1
ATOM 668 C C . MET A 1 85 ? -3.272 5.268 4.751 1.00 94.94 85 MET A C 1
ATOM 670 O O . MET A 1 85 ? -4.060 5.851 3.998 1.00 94.94 85 MET A O 1
ATOM 674 N N . ALA A 1 86 ? -3.674 4.440 5.714 1.00 95.94 86 ALA A N 1
ATOM 675 C CA . ALA A 1 86 ? -5.063 4.313 6.138 1.00 95.94 86 ALA A CA 1
ATOM 676 C C . ALA A 1 86 ? -5.475 5.482 7.047 1.00 95.94 86 ALA A C 1
ATOM 678 O O . ALA A 1 86 ? -4.981 5.640 8.164 1.00 95.94 86 ALA A O 1
ATOM 679 N N . ARG A 1 87 ? -6.434 6.297 6.601 1.00 95.38 87 ARG A N 1
ATOM 680 C CA . ARG A 1 87 ? -6.960 7.420 7.390 1.00 95.38 87 ARG A CA 1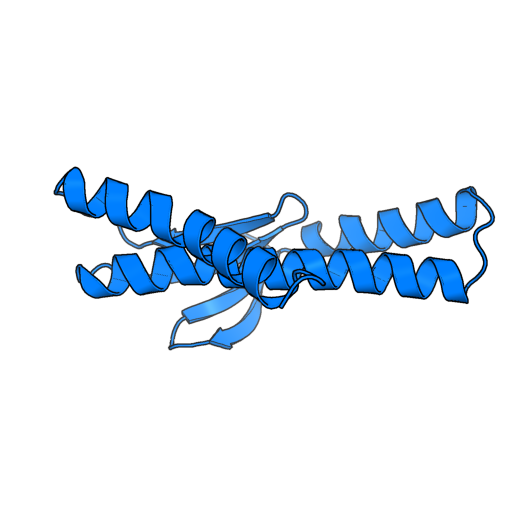
ATOM 681 C C . ARG A 1 87 ? -8.177 6.979 8.190 1.00 95.38 87 ARG A C 1
ATOM 683 O O . ARG A 1 87 ? -9.316 7.086 7.739 1.00 95.38 87 ARG A O 1
ATOM 690 N N . LEU A 1 88 ? -7.932 6.426 9.375 1.00 95.44 88 LEU A N 1
ATOM 691 C CA . LEU A 1 88 ? -8.987 6.087 10.332 1.00 95.44 88 LEU A CA 1
ATOM 692 C C . LEU A 1 88 ? -9.619 7.368 10.896 1.00 95.44 88 LEU A C 1
ATOM 694 O O . LEU A 1 88 ? -8.919 8.344 11.145 1.00 95.44 88 LEU A O 1
ATOM 698 N N . HIS A 1 89 ? -10.933 7.366 11.139 1.00 95.12 89 HIS A N 1
ATOM 699 C CA . HIS A 1 89 ? -11.620 8.529 11.725 1.00 95.12 89 HIS A CA 1
ATOM 700 C C . HIS A 1 89 ? -11.108 8.867 13.131 1.00 95.12 89 HIS A C 1
ATOM 702 O O . HIS A 1 89 ? -11.130 10.022 13.544 1.00 95.12 89 HIS A O 1
ATOM 708 N N . ARG A 1 90 ? -10.688 7.843 13.876 1.00 92.56 90 ARG A N 1
ATOM 709 C CA . ARG A 1 90 ? -10.059 7.936 15.195 1.00 92.56 90 ARG A CA 1
ATOM 710 C C . ARG A 1 90 ? -9.317 6.640 15.498 1.00 92.56 90 ARG A C 1
ATOM 712 O O . ARG A 1 90 ? -9.608 5.622 14.878 1.00 92.56 90 ARG A O 1
ATOM 719 N N . MET A 1 91 ? -8.417 6.646 16.472 1.00 90.69 91 MET A N 1
ATOM 720 C CA . MET A 1 91 ? -7.913 5.399 17.056 1.00 90.69 91 MET A CA 1
ATOM 721 C C . MET A 1 91 ? -8.899 4.851 18.105 1.00 90.69 91 MET A C 1
ATOM 723 O O . MET A 1 91 ? -9.673 5.625 18.678 1.00 90.69 91 MET A O 1
ATOM 727 N N . PRO A 1 92 ? -8.927 3.526 18.351 1.00 89.88 92 PRO A N 1
ATOM 728 C CA . PRO A 1 92 ? -9.684 2.959 19.464 1.00 89.88 92 PRO A CA 1
ATOM 729 C C . PRO A 1 92 ? -9.212 3.519 20.817 1.00 89.88 92 PRO A C 1
ATOM 731 O O . PRO A 1 92 ? -8.019 3.608 21.058 1.00 89.88 92 PRO A O 1
ATOM 734 N N . GLU A 1 93 ? -10.138 3.822 21.731 1.00 89.75 93 GLU A N 1
ATOM 735 C CA . GLU A 1 93 ? -9.810 4.430 23.040 1.00 89.75 93 GLU A CA 1
ATOM 736 C C . GLU A 1 93 ? -9.129 3.464 24.024 1.00 89.75 93 GLU A C 1
ATOM 738 O O . GLU A 1 93 ? -8.414 3.879 24.932 1.00 89.75 93 GLU A O 1
ATOM 743 N N . LYS A 1 94 ? -9.378 2.156 23.882 1.00 94.69 94 LYS A N 1
ATOM 744 C CA . LYS A 1 94 ? -8.809 1.140 24.775 1.00 94.69 94 LYS A CA 1
ATOM 745 C C . LYS A 1 94 ? -7.418 0.734 24.269 1.00 94.69 94 LYS A C 1
ATOM 747 O O . LYS A 1 94 ? -7.354 0.223 23.148 1.00 94.69 94 LYS A O 1
ATOM 752 N N . PRO A 1 95 ? -6.360 0.774 25.104 1.00 94.31 95 PRO A N 1
ATOM 753 C CA . PRO A 1 95 ? -4.998 0.410 24.689 1.00 94.31 95 PRO A CA 1
ATOM 754 C C . PRO A 1 95 ? -4.888 -0.986 24.065 1.00 94.31 95 PRO A C 1
ATOM 756 O O . PRO A 1 95 ? -4.159 -1.200 23.104 1.00 94.31 95 PRO A O 1
ATOM 759 N N . LYS A 1 96 ? -5.672 -1.953 24.565 1.00 96.06 96 LYS A N 1
ATOM 760 C CA . LYS A 1 96 ? -5.719 -3.311 23.999 1.00 96.06 96 LYS A CA 1
ATOM 761 C C . LYS A 1 96 ? -6.240 -3.335 22.560 1.00 96.06 96 LYS A C 1
ATOM 763 O O . LYS A 1 96 ? -5.763 -4.124 21.754 1.00 96.06 96 LYS A O 1
ATOM 768 N N . ASN A 1 97 ? -7.217 -2.487 22.245 1.00 96.62 97 ASN A N 1
ATOM 769 C CA . ASN A 1 97 ? -7.806 -2.415 20.912 1.00 96.62 97 ASN A CA 1
ATOM 770 C C . ASN A 1 97 ? -6.871 -1.676 19.955 1.00 96.62 97 ASN A C 1
ATOM 772 O O . ASN A 1 97 ? -6.713 -2.108 18.821 1.00 96.62 97 ASN A O 1
ATOM 776 N N . GLU A 1 98 ? -6.239 -0.596 20.418 1.00 96.25 98 GLU A N 1
ATOM 777 C CA . GLU A 1 98 ? -5.198 0.106 19.666 1.00 96.25 98 GLU A CA 1
ATOM 778 C C . GLU A 1 98 ? -4.055 -0.848 19.310 1.00 96.25 98 GLU A C 1
ATOM 780 O O . GLU A 1 98 ? -3.730 -0.994 18.136 1.00 96.25 98 GLU A O 1
ATOM 785 N N . PHE A 1 99 ? -3.535 -1.592 20.292 1.00 97.06 99 PHE A N 1
ATOM 786 C CA . PHE A 1 99 ? -2.508 -2.605 20.060 1.00 97.06 99 PHE A CA 1
ATOM 787 C C . PHE A 1 99 ? -2.956 -3.646 19.031 1.00 97.06 99 PHE A C 1
ATOM 789 O O . PHE A 1 99 ? -2.225 -3.940 18.089 1.00 97.06 99 PHE A O 1
ATOM 796 N N . ALA A 1 100 ? -4.178 -4.166 19.171 1.00 97.50 100 ALA A N 1
ATOM 797 C CA . ALA A 1 100 ? -4.717 -5.161 18.254 1.00 97.50 100 ALA A CA 1
ATOM 798 C C . ALA A 1 100 ? -4.848 -4.627 16.815 1.00 97.50 100 ALA A C 1
ATOM 800 O O . ALA A 1 100 ? -4.555 -5.352 15.866 1.00 97.50 100 ALA A O 1
ATOM 801 N N . VAL A 1 101 ? -5.240 -3.359 16.641 1.0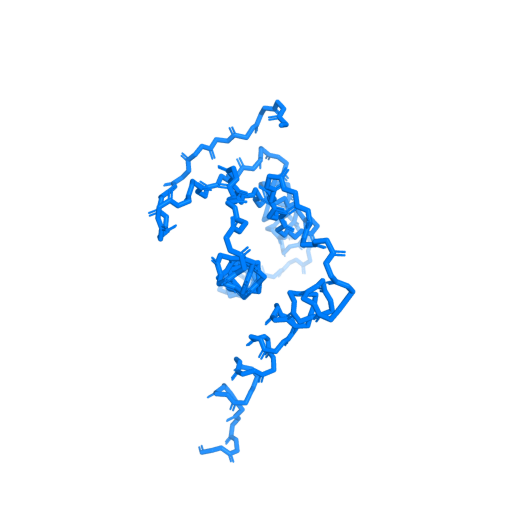0 97.25 101 VAL A N 1
ATOM 802 C CA . VAL A 1 101 ? -5.237 -2.691 15.333 1.00 97.25 101 VAL A CA 1
ATOM 803 C C . VAL A 1 101 ? -3.811 -2.559 14.813 1.00 97.25 101 VAL A C 1
ATOM 805 O O . VAL A 1 101 ? -3.564 -2.967 13.684 1.00 97.25 101 VAL A O 1
ATOM 808 N N . SER A 1 102 ? -2.870 -2.067 15.618 1.00 96.00 102 SER A N 1
ATOM 809 C CA . SER A 1 102 ? -1.473 -1.836 15.223 1.00 96.00 102 SER A CA 1
ATOM 810 C C . SER A 1 102 ? -0.718 -3.105 14.823 1.00 96.00 102 SER A C 1
ATOM 812 O O . SER A 1 102 ? 0.190 -3.032 14.003 1.00 96.00 102 SER A O 1
ATOM 814 N N . ILE A 1 103 ? -1.087 -4.279 15.339 1.00 97.88 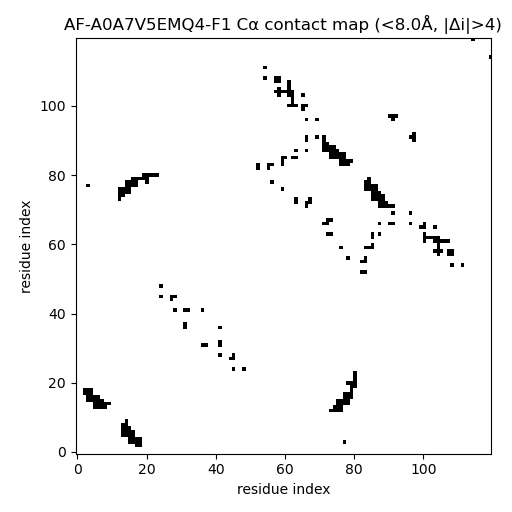103 ILE A N 1
ATOM 815 C CA . ILE A 1 103 ? -0.475 -5.550 14.910 1.00 97.88 103 ILE A CA 1
ATOM 816 C C . ILE A 1 103 ? -1.199 -6.208 13.729 1.00 97.88 103 ILE A C 1
ATOM 818 O O . ILE A 1 103 ? -0.635 -7.096 13.093 1.00 97.88 103 ILE A O 1
ATOM 822 N N . ALA A 1 104 ? -2.427 -5.794 13.406 1.00 98.00 104 ALA A N 1
ATOM 823 C CA . ALA A 1 104 ? -3.227 -6.453 12.376 1.00 98.00 104 ALA A CA 1
ATOM 824 C C . ALA A 1 104 ? -2.597 -6.360 10.978 1.00 98.00 104 ALA A C 1
ATOM 826 O O . A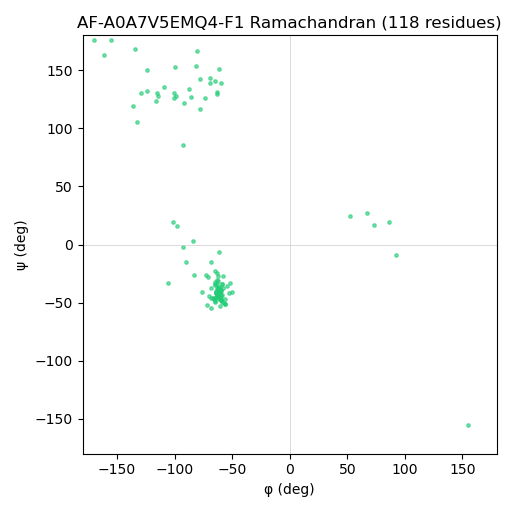LA A 1 104 ? -2.550 -7.365 10.274 1.00 98.00 104 ALA A O 1
ATOM 827 N N . GLY A 1 105 ? -2.073 -5.193 10.589 1.00 97.00 105 GLY A N 1
ATOM 828 C CA . GLY A 1 105 ? -1.339 -5.031 9.329 1.00 97.00 105 GLY A CA 1
ATOM 829 C C . GLY A 1 105 ? -0.085 -5.911 9.253 1.00 97.00 105 GLY A C 1
ATOM 830 O O . GLY A 1 105 ? 0.035 -6.709 8.320 1.00 97.00 105 GLY A O 1
ATOM 831 N N . PRO A 1 106 ? 0.827 -5.867 10.245 1.00 97.75 106 PRO A N 1
ATOM 832 C CA . PRO A 1 106 ? 1.976 -6.771 10.307 1.00 97.75 106 PRO A CA 1
ATOM 833 C C . PRO A 1 106 ? 1.610 -8.256 10.195 1.00 97.75 106 PRO A C 1
ATOM 835 O O . PRO A 1 106 ? 2.263 -8.991 9.456 1.00 97.75 106 PRO A O 1
ATOM 838 N N . LEU A 1 107 ? 0.540 -8.699 10.863 1.00 98.25 107 LEU A N 1
ATOM 839 C CA . LEU A 1 107 ? 0.073 -10.085 10.776 1.00 98.25 107 LEU A CA 1
ATOM 840 C C . LEU A 1 107 ? -0.414 -10.465 9.371 1.00 98.25 107 LEU A C 1
ATOM 842 O O . LEU A 1 107 ? -0.221 -11.609 8.966 1.00 98.25 107 LEU A O 1
ATOM 846 N N . VAL A 1 108 ? -0.985 -9.529 8.603 1.00 98.12 108 VAL A N 1
ATOM 847 C CA . VAL A 1 108 ? -1.308 -9.770 7.186 1.00 98.12 108 VAL A CA 1
ATOM 848 C C . VAL A 1 108 ? -0.037 -10.057 6.388 1.00 98.12 108 VAL A C 1
ATOM 850 O O . VAL A 1 108 ? -0.012 -11.028 5.638 1.00 98.12 108 VAL A O 1
ATOM 853 N N . ASN A 1 109 ? 1.039 -9.292 6.590 1.00 97.31 109 ASN A N 1
ATOM 854 C CA . ASN A 1 109 ? 2.310 -9.548 5.901 1.00 97.31 109 ASN A CA 1
ATOM 855 C C . ASN A 1 109 ? 2.925 -10.893 6.296 1.00 97.31 109 ASN A C 1
ATOM 857 O O . ASN A 1 109 ? 3.428 -11.601 5.428 1.00 97.31 109 ASN A O 1
ATOM 861 N N . VAL A 1 110 ? 2.851 -11.271 7.576 1.00 97.31 110 VAL A N 1
ATOM 862 C CA . VAL A 1 110 ? 3.282 -12.603 8.033 1.00 97.31 110 VAL A CA 1
ATOM 863 C C . VAL A 1 110 ? 2.457 -13.698 7.353 1.00 97.31 110 VAL A C 1
ATOM 865 O O . VAL A 1 110 ? 3.023 -14.667 6.857 1.00 97.31 110 VAL A O 1
ATOM 868 N N . GLY A 1 111 ? 1.136 -13.530 7.261 1.00 97.06 111 GLY A N 1
ATOM 869 C CA . GLY A 1 111 ? 0.260 -14.462 6.551 1.00 97.06 111 GLY A CA 1
ATOM 870 C C . GLY A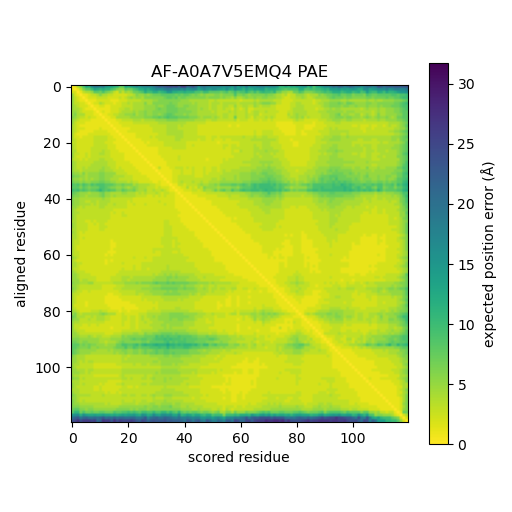 1 111 ? 0.594 -14.582 5.061 1.00 97.06 111 GLY A C 1
ATOM 871 O O . GLY A 1 111 ? 0.660 -15.694 4.546 1.00 97.06 111 GLY A O 1
ATOM 872 N N . ILE A 1 112 ? 0.869 -13.460 4.385 1.00 95.69 112 ILE A N 1
ATOM 873 C CA . ILE A 1 112 ? 1.326 -13.442 2.985 1.00 95.69 112 ILE A CA 1
ATOM 874 C C . ILE A 1 112 ? 2.660 -14.186 2.851 1.00 95.69 112 ILE A C 1
ATOM 876 O O . ILE A 1 112 ? 2.801 -15.019 1.962 1.00 95.69 112 ILE A O 1
ATOM 880 N N . ALA A 1 113 ? 3.622 -13.918 3.737 1.00 95.19 113 ALA A N 1
ATOM 881 C CA . ALA A 1 113 ? 4.932 -14.559 3.709 1.00 95.19 113 ALA A CA 1
ATOM 882 C C . ALA A 1 113 ? 4.838 -16.077 3.905 1.00 95.19 113 ALA A C 1
ATOM 884 O O . ALA A 1 113 ? 5.509 -16.817 3.198 1.00 95.19 113 ALA A O 1
ATOM 885 N N . ILE A 1 114 ? 3.983 -16.543 4.821 1.00 95.75 114 ILE A N 1
ATOM 886 C CA . ILE A 1 114 ? 3.734 -17.975 5.023 1.00 95.75 114 ILE A CA 1
ATOM 887 C C . ILE A 1 114 ? 3.080 -18.578 3.777 1.00 95.75 114 ILE A C 1
ATOM 889 O O . ILE A 1 114 ? 3.559 -19.590 3.282 1.00 95.75 114 ILE A O 1
ATOM 893 N N . LEU A 1 115 ? 2.029 -17.946 3.245 1.00 94.69 115 LEU A N 1
ATOM 894 C CA . LEU A 1 115 ? 1.285 -18.446 2.084 1.00 94.69 115 LEU A CA 1
ATOM 895 C C . LEU A 1 115 ? 2.151 -18.560 0.822 1.00 94.69 115 LEU A C 1
ATOM 897 O O . LEU A 1 115 ? 1.953 -19.466 0.022 1.00 94.69 115 LEU A O 1
ATOM 901 N N . LEU A 1 116 ? 3.078 -17.622 0.634 1.00 92.12 116 LEU A N 1
ATOM 902 C CA . LEU A 1 116 ? 3.997 -17.594 -0.504 1.00 92.12 116 LEU A CA 1
ATOM 903 C C . LEU A 1 116 ? 5.325 -18.303 -0.215 1.00 92.12 116 LEU A C 1
ATOM 905 O O . LEU A 1 116 ? 6.186 -18.348 -1.095 1.00 92.12 116 LEU A O 1
ATOM 909 N N . SER A 1 117 ? 5.522 -18.822 1.002 1.00 90.44 117 SER A N 1
ATOM 910 C CA . SER A 1 117 ? 6.748 -19.531 1.347 1.00 90.44 117 SER A CA 1
ATOM 911 C C . SER A 1 117 ? 6.858 -20.785 0.474 1.00 90.44 117 SER A C 1
ATOM 913 O O . SER A 1 117 ? 5.912 -21.570 0.440 1.00 90.44 117 SER A O 1
ATOM 915 N N . PRO A 1 118 ? 8.009 -21.047 -0.170 1.00 81.00 118 PRO A N 1
ATOM 916 C CA . PRO A 1 118 ? 8.216 -22.242 -0.999 1.00 81.00 118 PRO A CA 1
ATOM 917 C C . PRO A 1 118 ? 8.104 -23.579 -0.243 1.00 81.00 118 PRO A C 1
ATOM 919 O O . PRO A 1 118 ? 8.241 -24.638 -0.842 1.00 81.00 118 PRO A O 1
ATOM 922 N N . SER A 1 119 ? 7.965 -23.527 1.081 1.00 68.62 119 SER A N 1
ATOM 923 C CA . SER A 1 119 ? 8.063 -24.645 2.019 1.00 68.62 119 SER A CA 1
ATOM 924 C C . SER A 1 119 ? 6.706 -25.178 2.506 1.00 68.62 119 SER A C 1
ATOM 926 O O . SER A 1 119 ? 6.663 -25.807 3.565 1.00 68.62 119 SER A O 1
ATOM 928 N N . LEU A 1 120 ? 5.617 -24.884 1.789 1.00 53.38 120 LEU A N 1
ATOM 929 C CA . LEU A 1 120 ? 4.274 -25.446 1.981 1.00 53.38 120 LEU A CA 1
ATOM 930 C C . LEU A 1 120 ? 3.872 -26.295 0.773 1.00 53.38 120 LEU A C 1
ATOM 932 O O . LEU A 1 120 ? 4.202 -25.888 -0.363 1.00 53.38 120 LEU A O 1
#